Protein AF-A0ABD0QZX4-F1 (afdb_monomer_lite)

pLDDT: mean 75.94, std 17.07, range [38.81, 96.44]

Structure (mmCIF, N/CA/C/O backbone):
data_AF-A0ABD0QZX4-F1
#
_entry.id   AF-A0ABD0QZX4-F1
#
loop_
_atom_site.group_PDB
_atom_site.id
_atom_site.type_symbol
_atom_site.label_atom_id
_atom_site.label_alt_id
_atom_site.label_comp_id
_atom_site.label_asym_id
_atom_site.label_entity_id
_atom_site.label_seq_id
_atom_site.pdbx_PDB_ins_code
_atom_site.Cartn_x
_atom_site.Cartn_y
_atom_site.Cartn_z
_atom_site.occupancy
_atom_site.B_iso_or_equiv
_atom_site.auth_seq_id
_atom_site.auth_comp_id
_atom_site.auth_asym_id
_atom_site.auth_atom_id
_atom_site.pdbx_PDB_model_num
ATOM 1 N N . ASN A 1 1 ? 1.083 13.169 -5.360 1.00 82.81 1 ASN A N 1
ATOM 2 C CA . ASN A 1 1 ? 1.816 12.217 -6.219 1.00 82.81 1 ASN A CA 1
ATOM 3 C C . ASN A 1 1 ? 2.706 11.380 -5.317 1.00 82.81 1 ASN A C 1
ATOM 5 O O . ASN A 1 1 ? 3.220 11.950 -4.364 1.00 82.81 1 ASN A O 1
ATOM 9 N N . PHE A 1 2 ? 2.824 10.070 -5.530 1.00 86.94 2 PHE A N 1
ATOM 10 C CA . PHE A 1 2 ? 3.725 9.229 -4.727 1.00 86.94 2 PHE A CA 1
ATOM 11 C C . PHE A 1 2 ? 5.148 9.296 -5.322 1.00 86.94 2 PHE A C 1
ATOM 13 O O . PHE A 1 2 ? 5.250 9.236 -6.548 1.00 86.94 2 PHE A O 1
ATOM 20 N N . PRO A 1 3 ? 6.220 9.458 -4.521 1.00 90.94 3 PRO A N 1
ATOM 21 C CA . PRO A 1 3 ? 7.569 9.733 -5.030 1.00 90.94 3 PRO A CA 1
ATOM 22 C C . PRO A 1 3 ? 8.291 8.448 -5.478 1.00 90.94 3 PRO A C 1
ATOM 24 O O . PRO A 1 3 ? 9.248 8.000 -4.854 1.00 90.94 3 PRO A O 1
ATOM 27 N N . VAL A 1 4 ? 7.814 7.827 -6.562 1.00 87.38 4 VAL A N 1
ATOM 28 C CA . VAL A 1 4 ? 8.344 6.544 -7.070 1.00 87.38 4 VAL A CA 1
ATOM 29 C C . VAL A 1 4 ? 9.825 6.648 -7.436 1.00 87.38 4 VAL A C 1
ATOM 31 O O . VAL A 1 4 ? 10.614 5.815 -7.001 1.00 87.38 4 VAL A O 1
ATOM 34 N N . SER A 1 5 ? 10.202 7.685 -8.192 1.00 86.50 5 SER A N 1
ATOM 35 C CA . SER A 1 5 ? 11.585 7.919 -8.627 1.00 86.50 5 SER A CA 1
ATOM 36 C C . SER A 1 5 ? 12.594 7.969 -7.474 1.00 86.50 5 SER A C 1
ATOM 38 O O . SER A 1 5 ? 13.676 7.402 -7.589 1.00 86.50 5 SER A O 1
ATOM 40 N N . GLU A 1 6 ? 12.247 8.625 -6.364 1.00 89.44 6 GLU A N 1
ATOM 41 C CA . GLU A 1 6 ? 13.147 8.790 -5.213 1.00 89.44 6 GLU A CA 1
ATOM 42 C C . GLU A 1 6 ? 13.304 7.487 -4.419 1.00 89.44 6 GLU A C 1
ATOM 44 O O . GLU A 1 6 ? 14.388 7.184 -3.933 1.00 89.44 6 GLU A O 1
ATOM 49 N N . LEU A 1 7 ? 12.236 6.690 -4.318 1.00 89.06 7 LEU A N 1
ATOM 50 C CA . LEU A 1 7 ? 12.223 5.458 -3.527 1.00 89.06 7 LEU A CA 1
ATOM 51 C C . LEU A 1 7 ? 12.769 4.240 -4.277 1.00 89.06 7 LEU A C 1
ATOM 53 O O . LEU A 1 7 ? 13.150 3.261 -3.642 1.00 89.06 7 LEU A O 1
ATOM 57 N N . LEU A 1 8 ? 12.812 4.273 -5.611 1.00 84.44 8 LEU A N 1
ATOM 58 C CA . LEU A 1 8 ? 13.248 3.131 -6.417 1.00 84.44 8 LEU A CA 1
ATOM 59 C C . LEU A 1 8 ? 14.672 2.678 -6.064 1.00 84.44 8 LEU A C 1
ATOM 61 O O . LEU A 1 8 ? 14.925 1.477 -5.979 1.00 84.44 8 LEU A O 1
ATOM 65 N N . ALA A 1 9 ? 15.578 3.623 -5.802 1.00 83.62 9 ALA A N 1
ATOM 66 C CA . ALA A 1 9 ? 16.955 3.325 -5.407 1.00 83.62 9 ALA A CA 1
ATOM 67 C C . ALA A 1 9 ? 17.031 2.495 -4.111 1.00 83.62 9 ALA A C 1
ATOM 69 O O . ALA A 1 9 ? 17.865 1.601 -4.000 1.00 83.62 9 ALA A O 1
ATOM 70 N N . GLU A 1 10 ? 16.106 2.726 -3.178 1.00 87.19 10 GLU A N 1
ATOM 71 C CA . GLU A 1 10 ? 16.040 2.044 -1.879 1.00 87.19 10 GLU A CA 1
ATOM 72 C C . GLU A 1 10 ? 15.460 0.621 -1.974 1.00 87.19 10 GLU A C 1
ATOM 74 O O . GLU A 1 10 ? 15.506 -0.141 -1.011 1.00 87.19 10 GLU A O 1
ATOM 79 N N . THR A 1 11 ? 14.898 0.241 -3.127 1.00 81.75 11 THR A N 1
ATOM 80 C CA . THR A 1 11 ? 14.347 -1.110 -3.359 1.00 81.75 11 THR A CA 1
ATOM 81 C C . THR A 1 11 ? 15.353 -2.083 -3.975 1.00 81.75 11 THR A C 1
ATOM 83 O O . THR A 1 11 ? 15.028 -3.253 -4.186 1.00 81.75 11 THR A O 1
ATOM 86 N N . SER A 1 12 ? 16.574 -1.618 -4.252 1.00 80.69 12 SER A N 1
ATOM 87 C CA . SER A 1 12 ? 17.652 -2.443 -4.793 1.00 80.69 12 SER A CA 1
ATOM 88 C C . SER A 1 12 ? 18.091 -3.503 -3.781 1.00 80.69 12 SER A C 1
ATOM 90 O O . SER A 1 12 ? 18.452 -3.195 -2.647 1.00 80.69 12 SER A O 1
ATOM 92 N N . THR A 1 13 ? 18.079 -4.769 -4.196 1.00 82.50 13 THR A N 1
ATOM 93 C CA . THR A 1 13 ? 18.503 -5.905 -3.351 1.00 82.50 13 THR A CA 1
ATOM 94 C C . THR A 1 13 ? 19.906 -6.403 -3.699 1.00 82.50 13 THR A C 1
ATOM 96 O O . THR A 1 13 ? 20.422 -7.321 -3.064 1.00 82.50 13 THR A O 1
ATOM 99 N N . GLY A 1 14 ? 20.529 -5.816 -4.725 1.00 77.81 14 GLY A N 1
ATOM 100 C CA . GLY A 1 14 ? 21.844 -6.189 -5.244 1.00 77.81 14 GLY A CA 1
ATOM 101 C C . GLY A 1 14 ? 21.870 -7.474 -6.084 1.00 77.81 14 GLY A C 1
ATOM 102 O O . GLY A 1 14 ? 22.874 -7.736 -6.748 1.00 77.81 14 GLY A O 1
ATOM 103 N N . VAL A 1 15 ? 20.786 -8.260 -6.116 1.00 70.75 15 VAL A N 1
ATOM 104 C CA . VAL A 1 15 ? 20.677 -9.521 -6.883 1.00 70.75 15 VAL A CA 1
ATOM 105 C C . VAL A 1 15 ? 20.187 -9.327 -8.321 1.00 70.75 15 VAL A C 1
ATOM 107 O O . VAL A 1 15 ? 20.346 -10.218 -9.153 1.00 70.75 15 VAL A O 1
ATOM 110 N N . GLU A 1 16 ? 19.670 -8.149 -8.661 1.00 66.62 16 GLU A N 1
ATOM 111 C CA . GLU A 1 16 ? 19.227 -7.773 -10.011 1.00 66.62 16 GLU A CA 1
ATOM 112 C C . GLU A 1 16 ? 20.369 -7.666 -11.047 1.00 66.62 16 GLU A C 1
ATOM 114 O O . GLU A 1 16 ? 20.118 -7.603 -12.249 1.00 66.62 16 GLU A O 1
ATOM 119 N N . THR A 1 17 ? 21.629 -7.688 -10.599 1.00 54.66 17 THR A N 1
ATOM 120 C CA . THR A 1 17 ? 22.822 -7.418 -11.426 1.00 54.66 17 THR A CA 1
ATOM 121 C C . THR A 1 17 ? 23.287 -8.617 -12.275 1.00 54.66 17 THR A C 1
ATOM 123 O O . THR A 1 17 ? 24.172 -8.474 -13.114 1.00 54.66 17 THR A O 1
ATOM 126 N N . ALA A 1 18 ? 22.713 -9.812 -12.100 1.00 51.12 18 ALA A N 1
ATOM 127 C CA . ALA A 1 18 ? 23.265 -11.060 -12.645 1.00 51.12 18 ALA A CA 1
ATOM 128 C C . ALA A 1 18 ? 22.746 -11.492 -14.038 1.00 51.12 18 ALA A C 1
ATOM 130 O O . ALA A 1 18 ? 22.804 -12.677 -14.366 1.00 51.12 18 ALA A O 1
ATOM 131 N N . VAL A 1 19 ? 22.252 -10.574 -14.878 1.00 48.19 19 VAL A N 1
ATOM 132 C CA . VAL A 1 19 ? 21.923 -10.884 -16.286 1.00 48.19 19 VAL A CA 1
ATOM 133 C C . VAL A 1 19 ? 22.709 -10.002 -17.250 1.00 48.19 19 VAL A C 1
ATOM 135 O O . VAL A 1 19 ? 22.347 -8.883 -17.605 1.00 48.19 19 VAL A O 1
ATOM 138 N N . ASN A 1 20 ? 23.850 -10.546 -17.646 1.00 46.06 20 ASN A N 1
ATOM 139 C CA . ASN A 1 20 ? 24.814 -9.970 -18.561 1.00 46.06 20 ASN A CA 1
ATOM 140 C C . ASN A 1 20 ? 24.232 -9.845 -19.988 1.00 46.06 20 ASN A C 1
ATOM 142 O O . ASN A 1 20 ? 23.464 -10.695 -20.433 1.00 46.06 20 ASN A O 1
ATOM 146 N N . SER A 1 21 ? 24.753 -8.858 -20.728 1.00 45.69 21 SER A N 1
ATOM 147 C CA . SER A 1 21 ? 24.831 -8.784 -22.202 1.00 45.69 21 SER A CA 1
ATOM 148 C C . SER A 1 21 ? 23.712 -8.046 -22.968 1.00 45.69 21 SER A C 1
ATOM 150 O O . SER A 1 21 ? 22.670 -8.582 -23.326 1.00 45.69 21 SER A O 1
ATOM 152 N N . SER A 1 22 ? 24.041 -6.806 -23.355 1.00 43.44 22 SER A N 1
ATOM 153 C CA . SER A 1 22 ? 23.659 -6.101 -24.602 1.00 43.44 22 SER A CA 1
ATOM 154 C C . SER A 1 22 ? 22.191 -5.833 -24.972 1.00 43.44 22 SER A C 1
ATOM 156 O O . SER A 1 22 ? 21.971 -5.118 -25.947 1.00 43.44 22 SER A O 1
ATOM 158 N N . ALA A 1 23 ? 21.186 -6.283 -24.226 1.00 39.69 23 ALA A N 1
ATOM 159 C CA . ALA A 1 23 ? 19.791 -5.951 -24.519 1.00 39.69 23 ALA A CA 1
ATOM 160 C C . ALA A 1 23 ? 19.189 -5.083 -23.412 1.00 39.69 23 ALA A C 1
ATOM 162 O O . ALA A 1 23 ? 18.954 -5.542 -22.302 1.00 39.69 23 ALA A O 1
ATOM 163 N N . SER A 1 24 ? 18.929 -3.820 -23.760 1.00 38.81 24 SER A N 1
ATOM 164 C CA . SER A 1 24 ? 18.052 -2.882 -23.054 1.00 38.81 24 SER A CA 1
ATOM 165 C C . SER A 1 24 ? 18.321 -2.702 -21.557 1.00 38.81 24 SER A C 1
ATOM 167 O O . SER A 1 24 ? 17.810 -3.431 -20.713 1.00 38.81 24 SER A O 1
ATOM 169 N N . ARG A 1 25 ? 18.972 -1.580 -21.226 1.00 47.88 25 ARG A N 1
ATOM 170 C CA . ARG A 1 25 ? 18.600 -0.799 -20.042 1.00 47.88 25 ARG A CA 1
ATOM 171 C C . ARG A 1 25 ? 17.111 -0.473 -20.179 1.00 47.88 25 ARG A C 1
ATOM 173 O O . ARG A 1 25 ? 16.760 0.592 -20.679 1.00 47.88 25 ARG A O 1
ATOM 180 N N . SER A 1 26 ? 16.219 -1.399 -19.844 1.00 46.34 26 SER A N 1
ATOM 181 C CA . SER A 1 26 ? 14.845 -1.024 -19.582 1.00 46.34 26 SER A CA 1
ATOM 182 C C . SER A 1 26 ? 14.943 -0.213 -18.306 1.00 46.34 26 SER A C 1
ATOM 184 O O . SER A 1 26 ? 15.011 -0.772 -17.214 1.00 46.34 26 SER A O 1
ATOM 186 N N . SER A 1 27 ? 15.043 1.107 -18.448 1.00 54.03 27 SER A N 1
ATOM 187 C CA . SER A 1 27 ? 14.508 2.011 -17.448 1.00 54.03 27 SER A CA 1
ATOM 188 C C . SER A 1 27 ? 13.101 1.492 -17.191 1.00 54.03 27 SER A C 1
ATOM 190 O O . SER A 1 27 ? 12.223 1.715 -18.027 1.00 54.03 27 SER A O 1
ATOM 192 N N . SER A 1 28 ? 12.922 0.672 -16.151 1.00 57.62 28 SER A N 1
ATOM 193 C CA . SER A 1 28 ? 11.602 0.247 -15.712 1.00 57.62 28 SER A CA 1
ATOM 194 C C . SER A 1 28 ? 10.839 1.543 -15.574 1.00 57.62 28 SER A C 1
ATOM 196 O O . SER A 1 28 ? 11.221 2.397 -14.767 1.00 57.62 28 SER A O 1
ATOM 198 N N . SER A 1 29 ? 9.895 1.775 -16.482 1.00 65.88 29 SER A N 1
ATOM 199 C CA . SER A 1 29 ? 9.205 3.049 -16.479 1.00 65.88 29 SER A CA 1
ATOM 200 C C . SER A 1 29 ? 8.488 3.140 -15.136 1.00 65.88 29 SER A C 1
ATOM 202 O O . SER A 1 29 ? 8.121 2.109 -14.572 1.00 65.88 29 SER A O 1
ATOM 204 N N . GLU A 1 30 ? 8.270 4.337 -14.592 1.00 71.25 30 GLU A N 1
ATOM 205 C CA . GLU A 1 30 ? 7.547 4.465 -13.313 1.00 71.25 30 GLU A CA 1
ATOM 206 C C . GLU A 1 30 ? 6.189 3.733 -13.330 1.00 71.25 30 GLU A C 1
ATOM 208 O O . GLU A 1 30 ? 5.664 3.346 -12.292 1.00 71.25 30 GLU A O 1
ATOM 213 N N . LYS A 1 31 ? 5.643 3.498 -14.531 1.00 69.62 31 LYS A N 1
ATOM 214 C CA . LYS A 1 31 ? 4.402 2.764 -14.788 1.00 69.62 31 LYS A CA 1
ATOM 215 C C . LYS A 1 31 ? 4.528 1.248 -14.607 1.00 69.62 31 LYS A C 1
ATOM 217 O O . LYS A 1 31 ? 3.517 0.602 -14.345 1.00 69.62 31 LYS A O 1
ATOM 222 N N . ASP A 1 32 ? 5.729 0.692 -14.729 1.00 76.31 32 ASP A N 1
ATOM 223 C CA . ASP A 1 32 ? 6.009 -0.741 -14.587 1.00 76.31 32 ASP A CA 1
ATOM 224 C C . ASP A 1 32 ? 6.284 -1.155 -13.135 1.00 76.31 32 ASP A C 1
ATOM 226 O O . ASP A 1 32 ? 6.348 -2.346 -12.833 1.00 76.31 32 ASP A O 1
ATOM 230 N N . ILE A 1 33 ? 6.427 -0.179 -12.233 1.00 80.69 33 ILE A N 1
ATOM 231 C CA . ILE A 1 33 ? 6.715 -0.407 -10.819 1.00 80.69 33 ILE A CA 1
ATOM 232 C C . ILE A 1 33 ? 5.387 -0.562 -10.064 1.00 80.69 33 ILE A C 1
ATOM 234 O O . ILE A 1 33 ? 4.586 0.377 -10.030 1.00 80.69 33 ILE A O 1
ATOM 238 N N . PRO A 1 34 ? 5.115 -1.729 -9.456 1.00 82.31 34 PRO A N 1
ATOM 239 C CA . PRO A 1 34 ? 3.928 -1.913 -8.638 1.00 82.31 34 PRO A CA 1
ATOM 240 C C . PRO A 1 34 ? 4.085 -1.185 -7.300 1.00 82.31 34 PRO A C 1
ATOM 242 O O . PRO A 1 34 ? 5.121 -1.257 -6.642 1.00 82.31 34 PRO A O 1
ATOM 245 N N . ILE A 1 35 ? 3.020 -0.525 -6.864 1.00 86.50 35 ILE A N 1
ATOM 246 C CA . ILE A 1 35 ? 2.934 0.157 -5.575 1.00 86.50 35 ILE A CA 1
ATOM 247 C C . ILE A 1 35 ? 1.730 -0.411 -4.834 1.00 86.50 35 ILE A C 1
ATOM 249 O O . ILE A 1 35 ? 0.607 -0.408 -5.348 1.00 86.50 35 ILE A O 1
ATOM 253 N N . ILE A 1 36 ? 1.966 -0.879 -3.611 1.00 89.50 36 ILE A N 1
ATOM 254 C CA . ILE A 1 36 ? 0.932 -1.409 -2.725 1.00 89.50 36 ILE A CA 1
ATOM 255 C C . ILE A 1 36 ? 0.737 -0.416 -1.582 1.00 89.50 36 ILE A C 1
ATOM 257 O O . ILE A 1 36 ? 1.610 -0.242 -0.734 1.00 89.50 36 ILE A O 1
ATOM 261 N N . PHE A 1 37 ? -0.422 0.236 -1.540 1.00 91.94 37 PHE A N 1
ATOM 262 C CA . PHE A 1 37 ? -0.825 1.071 -0.414 1.00 91.94 37 PHE A CA 1
ATOM 263 C C . PHE A 1 37 ? -1.564 0.211 0.613 1.00 91.94 37 PHE A C 1
ATOM 265 O O . PHE A 1 37 ? -2.585 -0.400 0.295 1.00 91.94 37 PHE A O 1
ATOM 272 N N . ILE A 1 38 ? -1.078 0.202 1.855 1.00 93.88 38 ILE A N 1
ATOM 273 C CA . ILE A 1 38 ? -1.700 -0.495 2.986 1.00 93.88 38 ILE A CA 1
ATOM 274 C C . ILE A 1 38 ? -2.208 0.564 3.964 1.00 93.88 38 ILE A C 1
ATOM 276 O O . ILE A 1 38 ? -1.423 1.282 4.580 1.00 93.88 38 ILE A O 1
ATOM 280 N N . HIS A 1 39 ? -3.527 0.679 4.108 1.00 96.12 39 HIS A N 1
ATOM 281 C CA . HIS A 1 39 ? -4.146 1.659 4.998 1.00 96.12 39 HIS A CA 1
ATOM 282 C C . HIS A 1 39 ? -4.833 0.972 6.190 1.00 96.12 39 HIS A C 1
ATOM 284 O O . HIS A 1 39 ? -5.790 0.221 5.976 1.00 96.12 39 HIS A O 1
ATOM 290 N N . PRO A 1 40 ? -4.400 1.214 7.441 1.00 95.94 40 PRO A N 1
ATOM 291 C CA . PRO A 1 40 ? -5.074 0.670 8.615 1.00 95.94 40 PRO A CA 1
ATOM 292 C C . PRO A 1 40 ? -6.466 1.286 8.782 1.00 95.94 40 PRO A C 1
ATOM 294 O O . PR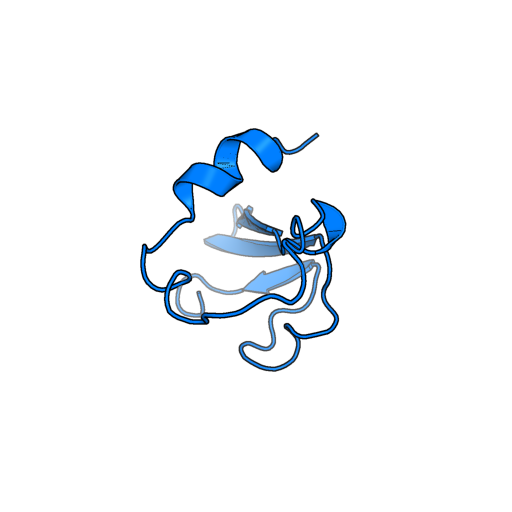O A 1 40 ? -6.653 2.495 8.665 1.00 95.94 40 PRO A O 1
ATOM 297 N N . LEU A 1 41 ? -7.451 0.451 9.098 1.00 95.94 41 LEU A N 1
ATOM 298 C CA . LEU A 1 41 ? -8.819 0.862 9.393 1.00 95.94 41 LEU A CA 1
ATOM 299 C C . LEU A 1 41 ? -9.067 0.856 10.904 1.00 95.94 41 LEU A C 1
ATOM 301 O O . LEU A 1 41 ? -8.466 0.083 11.649 1.00 95.94 41 LEU A O 1
ATOM 305 N N . LYS A 1 42 ? -10.042 1.654 11.356 1.00 96.44 42 LYS A N 1
ATOM 306 C CA . LYS A 1 42 ? -10.475 1.693 12.76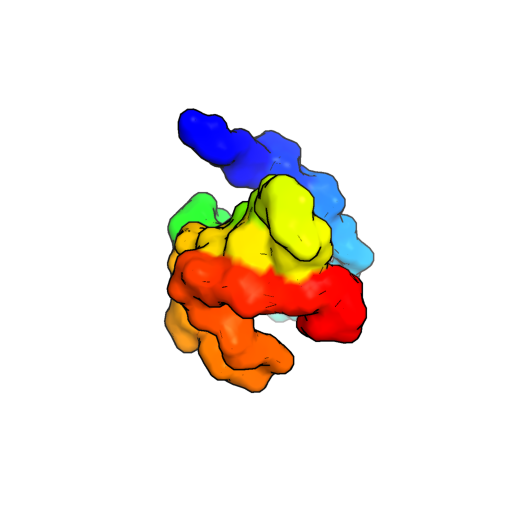9 1.00 96.44 42 LYS A CA 1
ATOM 307 C C . LYS A 1 42 ? -10.946 0.332 13.299 1.00 96.44 42 LYS A C 1
ATOM 309 O O . LYS A 1 42 ? -10.926 0.100 14.499 1.00 96.44 42 LYS A O 1
ATOM 314 N N . THR A 1 43 ? -11.349 -0.569 12.405 1.00 95.19 43 THR A N 1
ATOM 315 C CA . THR A 1 43 ? -11.755 -1.947 12.713 1.00 95.19 43 THR A CA 1
ATOM 316 C C . THR A 1 43 ? -10.575 -2.877 13.018 1.00 95.19 43 THR A C 1
ATOM 318 O O . THR A 1 43 ? -10.783 -4.036 13.362 1.00 95.19 43 THR A O 1
ATOM 321 N N . GLY A 1 44 ? -9.333 -2.406 12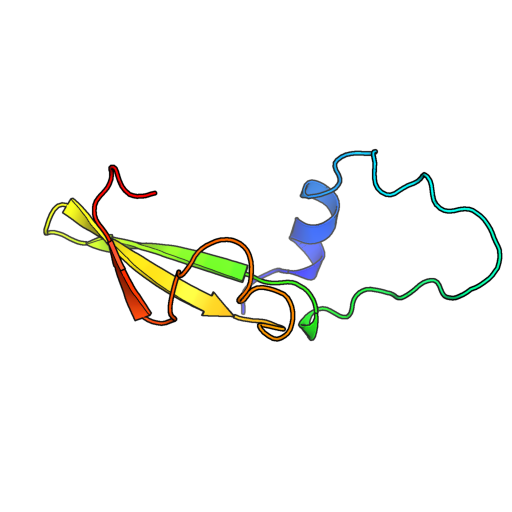.868 1.00 94.19 44 GLY A N 1
ATOM 322 C CA . GLY A 1 44 ? -8.129 -3.226 12.998 1.00 94.19 44 GLY A CA 1
ATOM 323 C C . 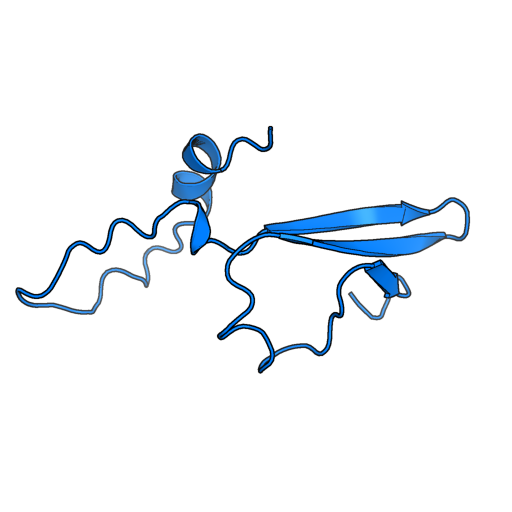GLY A 1 44 ? -7.802 -4.063 11.758 1.00 94.19 44 GLY A C 1
ATOM 324 O O . GLY A 1 44 ? -6.895 -4.891 11.832 1.00 94.19 44 GLY A O 1
ATOM 325 N N . LEU A 1 45 ? -8.527 -3.852 10.655 1.00 95.44 45 LEU A N 1
ATOM 326 C CA . LEU A 1 45 ? -8.264 -4.415 9.328 1.00 95.44 45 LEU A CA 1
ATOM 327 C C . LEU A 1 45 ? -7.366 -3.480 8.503 1.00 95.44 45 LEU A C 1
ATOM 329 O O . LEU A 1 45 ? -7.152 -2.328 8.881 1.00 95.44 45 LEU A O 1
ATOM 333 N N . PHE A 1 46 ? -6.897 -3.948 7.349 1.00 95.75 46 PHE A N 1
ATOM 334 C CA . PHE A 1 46 ? -6.152 -3.148 6.379 1.00 95.75 46 PHE A CA 1
ATOM 335 C C . PHE A 1 46 ? -6.904 -3.048 5.058 1.00 95.75 46 PHE A C 1
ATOM 337 O O . PHE A 1 46 ? -7.395 -4.052 4.554 1.00 95.75 46 PHE A O 1
ATOM 344 N N . ARG A 1 47 ? -6.966 -1.849 4.476 1.00 94.75 47 ARG A N 1
ATOM 345 C CA . ARG A 1 47 ? -7.393 -1.635 3.090 1.00 94.75 47 ARG A CA 1
ATOM 346 C C . ARG A 1 47 ? -6.167 -1.646 2.184 1.00 94.75 47 ARG A C 1
ATOM 348 O O . ARG A 1 47 ? -5.246 -0.860 2.402 1.00 94.75 47 ARG A O 1
ATOM 355 N N . ILE A 1 48 ? -6.189 -2.508 1.179 1.00 92.25 48 ILE A N 1
ATOM 356 C CA . ILE A 1 48 ? -5.154 -2.648 0.159 1.00 92.25 48 ILE A CA 1
ATOM 357 C C . ILE A 1 48 ? -5.583 -1.861 -1.075 1.00 92.25 48 ILE A C 1
ATOM 359 O O . ILE A 1 48 ? -6.722 -1.990 -1.519 1.00 92.25 48 ILE A O 1
ATOM 363 N N . LYS A 1 49 ? -4.686 -1.045 -1.626 1.00 90.81 49 LYS A N 1
ATOM 364 C CA . LYS A 1 49 ? -4.861 -0.407 -2.935 1.00 90.81 49 LYS A CA 1
ATOM 365 C C . LYS A 1 49 ? -3.625 -0.645 -3.786 1.00 90.81 49 LYS A C 1
ATOM 367 O O . LYS A 1 49 ? -2.508 -0.433 -3.316 1.00 90.81 49 LYS A O 1
ATOM 372 N N . LEU A 1 50 ? -3.830 -1.062 -5.026 1.00 87.31 50 LEU A N 1
ATOM 373 C CA . LEU A 1 50 ? -2.764 -1.364 -5.975 1.00 87.31 50 LEU A CA 1
ATOM 374 C C . LEU A 1 50 ? -2.647 -0.241 -7.011 1.00 87.31 50 LEU A C 1
ATOM 376 O O . LEU A 1 50 ? -3.644 0.324 -7.457 1.00 87.31 50 LEU A O 1
ATOM 380 N N . HIS A 1 51 ? -1.421 0.101 -7.391 1.00 85.31 51 HIS A N 1
ATOM 381 C CA . HIS A 1 51 ? -1.120 1.061 -8.455 1.00 85.31 51 HIS A CA 1
ATOM 382 C C . HIS A 1 51 ? 0.061 0.535 -9.278 1.00 85.31 51 HIS A C 1
ATOM 384 O O . HIS A 1 51 ? 0.990 -0.030 -8.713 1.00 85.31 51 HIS A O 1
ATOM 390 N N . GLY A 1 52 ? 0.042 0.733 -10.597 1.00 79.81 52 GLY A N 1
ATOM 391 C CA . GLY A 1 52 ? 1.143 0.372 -11.502 1.00 79.81 52 GLY A CA 1
ATOM 392 C C . GLY A 1 52 ? 0.806 -0.835 -12.378 1.00 79.81 52 GLY A C 1
ATOM 393 O O . GLY A 1 52 ? -0.349 -1.265 -12.434 1.00 79.81 52 GLY A O 1
ATOM 394 N N . ALA A 1 53 ? 1.790 -1.373 -13.101 1.00 68.69 53 ALA A N 1
ATOM 395 C CA . ALA A 1 53 ? 1.592 -2.480 -14.036 1.00 68.69 53 ALA A CA 1
ATOM 396 C C . ALA A 1 53 ? 1.204 -3.793 -13.325 1.00 68.69 53 ALA A C 1
ATOM 398 O O . ALA A 1 53 ? 2.035 -4.624 -12.967 1.00 68.69 53 ALA A O 1
ATOM 399 N N . MET A 1 54 ? -0.102 -4.024 -13.192 1.00 62.81 54 MET A N 1
ATOM 400 C CA . MET A 1 54 ? -0.691 -5.225 -12.577 1.00 62.81 54 MET A CA 1
ATOM 401 C C . MET A 1 54 ? -0.588 -6.495 -13.447 1.00 62.81 54 MET A C 1
ATOM 403 O O . MET A 1 54 ? -0.955 -7.579 -12.999 1.00 62.81 54 MET A O 1
ATOM 407 N N . GLY A 1 55 ? -0.089 -6.395 -14.687 1.00 62.09 55 GLY A N 1
ATOM 408 C CA . GLY A 1 55 ? -0.159 -7.473 -15.684 1.00 62.09 55 GLY A CA 1
ATOM 409 C C . GLY A 1 55 ? 0.509 -8.789 -15.264 1.00 62.09 55 GLY A C 1
ATOM 410 O O . GLY A 1 55 ? -0.082 -9.850 -15.439 1.00 62.09 55 GLY A O 1
ATOM 411 N N . LYS A 1 56 ? 1.713 -8.738 -14.677 1.00 57.44 56 LYS A N 1
ATOM 412 C CA . LYS A 1 56 ? 2.487 -9.935 -14.274 1.00 57.44 56 LYS A CA 1
ATOM 413 C C . LYS A 1 56 ? 2.346 -10.294 -12.784 1.00 57.44 56 LYS A C 1
ATOM 415 O O . LYS A 1 56 ? 2.813 -11.347 -12.367 1.00 57.44 56 LYS A O 1
ATOM 420 N N . PHE A 1 57 ? 1.693 -9.440 -11.989 1.00 56.94 57 PHE A N 1
ATOM 421 C CA . PHE A 1 57 ? 1.577 -9.580 -10.529 1.00 56.94 57 PHE A CA 1
ATOM 422 C C . PHE A 1 57 ? 0.352 -10.375 -10.056 1.00 56.94 57 PHE A C 1
ATOM 424 O O . PHE A 1 57 ? 0.313 -10.776 -8.896 1.00 56.94 57 PHE A O 1
ATOM 431 N N . ASN A 1 58 ? -0.599 -10.695 -10.944 1.00 52.94 58 ASN A N 1
ATOM 432 C CA . ASN A 1 58 ? -1.742 -11.566 -10.621 1.00 52.94 58 ASN A CA 1
ATOM 433 C C . ASN A 1 58 ? -1.347 -12.990 -10.166 1.00 52.94 58 ASN A C 1
ATOM 435 O O . ASN A 1 58 ? -2.219 -13.769 -9.794 1.00 52.94 58 ASN A O 1
ATOM 439 N N . MET A 1 59 ? -0.062 -13.361 -10.220 1.00 51.31 59 MET 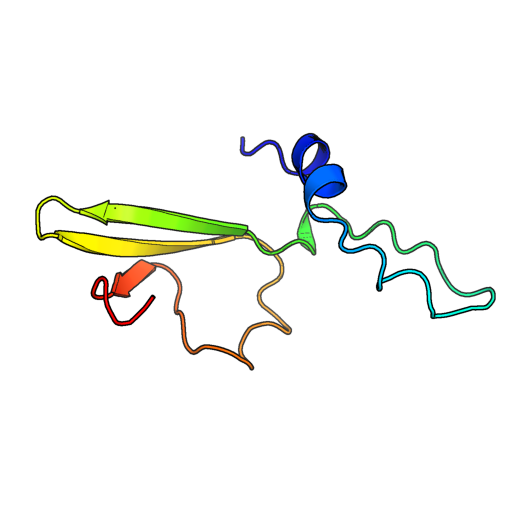A N 1
ATOM 440 C CA . MET A 1 59 ? 0.383 -14.747 -10.072 1.00 51.31 59 MET A CA 1
ATOM 441 C C . MET A 1 59 ? 0.857 -15.161 -8.674 1.00 51.31 59 MET A C 1
ATOM 443 O O . MET A 1 59 ? 0.992 -16.363 -8.466 1.00 51.31 59 MET A O 1
ATOM 447 N N . VAL A 1 60 ? 1.124 -14.248 -7.727 1.00 52.75 60 VAL A N 1
ATOM 448 C CA . VAL A 1 60 ? 1.821 -14.658 -6.481 1.00 52.75 60 VAL A CA 1
ATOM 449 C C . VAL A 1 60 ? 1.056 -14.387 -5.184 1.00 52.75 60 VAL A C 1
ATOM 451 O O . VAL A 1 60 ? 1.237 -15.142 -4.237 1.00 52.75 60 VAL A O 1
ATOM 454 N N . ILE A 1 61 ? 0.121 -13.437 -5.115 1.00 59.59 61 ILE A N 1
ATOM 455 C CA . ILE A 1 61 ? -0.819 -13.321 -3.981 1.00 59.59 61 ILE A CA 1
ATOM 456 C C . ILE A 1 61 ? -2.136 -12.751 -4.534 1.00 59.59 61 ILE A C 1
ATOM 458 O O . ILE A 1 61 ? -2.068 -11.772 -5.277 1.00 59.59 61 ILE A O 1
ATOM 462 N N . PRO A 1 62 ? -3.330 -13.293 -4.207 1.00 66.56 62 PRO A N 1
ATOM 463 C CA . PRO A 1 62 ? -4.606 -12.802 -4.733 1.00 66.56 62 PRO A CA 1
ATOM 464 C C . PRO A 1 62 ? -5.032 -11.493 -4.045 1.00 66.56 62 PRO A C 1
ATOM 466 O O . PRO A 1 62 ? -6.177 -11.351 -3.618 1.00 66.56 62 PRO A O 1
ATOM 469 N N . LEU A 1 63 ? -4.114 -1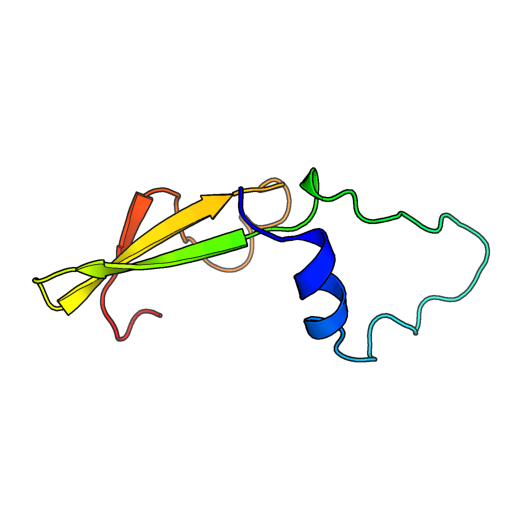0.538 -3.859 1.00 66.50 63 LEU A N 1
ATOM 470 C CA . LEU A 1 63 ? -4.505 -9.222 -3.387 1.00 66.50 63 LEU A CA 1
ATOM 471 C C . LEU A 1 63 ? -5.211 -8.497 -4.532 1.00 66.50 63 LEU A C 1
ATOM 473 O O . LEU A 1 63 ? -4.599 -8.181 -5.546 1.00 66.50 63 LEU A O 1
ATOM 477 N N . VAL A 1 64 ? -6.512 -8.265 -4.376 1.00 75.94 64 VAL A N 1
ATOM 478 C CA . VAL A 1 64 ? -7.314 -7.484 -5.323 1.00 75.94 64 VAL A CA 1
ATOM 479 C C . VAL A 1 64 ? -7.278 -6.014 -4.905 1.00 75.94 64 VAL A C 1
ATOM 481 O O . VAL A 1 64 ? -7.217 -5.704 -3.711 1.00 75.94 64 VAL A O 1
ATOM 484 N N . ASP A 1 65 ? -7.315 -5.098 -5.875 1.00 81.38 65 ASP A N 1
ATOM 485 C CA . ASP A 1 65 ? -7.462 -3.674 -5.575 1.00 81.38 65 ASP A CA 1
ATOM 486 C C . ASP A 1 65 ? -8.704 -3.425 -4.703 1.00 81.38 65 ASP A C 1
ATOM 488 O O . ASP A 1 65 ? -9.739 -4.079 -4.849 1.00 81.38 65 ASP A O 1
ATOM 492 N N . ASN A 1 66 ? -8.582 -2.489 -3.766 1.00 84.62 66 ASN A N 1
ATOM 493 C CA . ASN A 1 66 ? -9.579 -2.162 -2.745 1.00 84.62 66 ASN A CA 1
ATOM 494 C C . ASN A 1 66 ? -9.967 -3.301 -1.786 1.00 84.62 66 ASN A C 1
ATOM 496 O O . ASN A 1 66 ? -10.942 -3.158 -1.038 1.00 84.62 66 ASN A O 1
ATOM 500 N N . MET A 1 67 ? -9.221 -4.406 -1.740 1.00 90.38 67 MET A N 1
ATOM 501 C CA . MET A 1 67 ? -9.498 -5.475 -0.786 1.00 90.38 67 MET A CA 1
ATOM 502 C C . MET A 1 67 ? -9.295 -5.012 0.662 1.00 90.38 67 MET A C 1
ATOM 504 O O . MET A 1 67 ? -8.416 -4.205 0.969 1.00 90.38 67 MET A O 1
ATOM 508 N N . VAL A 1 68 ? -10.099 -5.559 1.576 1.00 92.00 68 VAL A N 1
ATOM 509 C CA . VAL A 1 68 ? -9.918 -5.394 3.020 1.00 92.00 68 VAL A CA 1
ATOM 510 C C . VAL A 1 68 ? -9.465 -6.721 3.621 1.00 92.00 68 VAL A C 1
ATOM 512 O O . VAL A 1 68 ? -10.164 -7.722 3.498 1.00 92.00 68 VAL A O 1
ATOM 515 N N . VAL A 1 69 ? -8.304 -6.728 4.275 1.00 92.62 69 VAL A N 1
ATOM 516 C CA . VAL A 1 69 ? -7.679 -7.931 4.845 1.00 92.62 69 VAL A CA 1
ATOM 517 C C . VAL A 1 69 ? -7.463 -7.821 6.345 1.00 92.62 69 VAL A C 1
ATOM 519 O O . VAL A 1 69 ? -7.382 -6.731 6.916 1.00 92.62 69 VAL A O 1
ATOM 522 N N . SER A 1 70 ? -7.359 -8.978 6.998 1.00 94.19 70 SER A N 1
ATOM 523 C CA . SER A 1 70 ? -6.958 -9.058 8.400 1.00 94.19 70 SER A CA 1
ATOM 524 C C . SER A 1 70 ? -5.457 -8.806 8.564 1.00 94.19 70 SER A C 1
ATOM 526 O O . SER A 1 70 ? -4.684 -8.990 7.628 1.00 94.19 70 SER A O 1
ATOM 528 N N . ARG A 1 71 ? -5.026 -8.484 9.790 1.00 89.44 71 ARG A N 1
ATOM 529 C CA . ARG A 1 71 ? -3.597 -8.328 10.111 1.00 89.44 71 ARG A CA 1
ATOM 530 C C . ARG A 1 71 ? -2.766 -9.599 9.966 1.00 89.44 71 ARG A C 1
ATOM 532 O O . ARG A 1 71 ? -1.560 -9.489 9.896 1.00 89.44 71 ARG A O 1
ATOM 539 N N . ARG A 1 72 ? -3.385 -10.782 10.039 1.00 91.19 72 ARG A N 1
ATOM 540 C CA . ARG A 1 72 ? -2.672 -12.071 9.952 1.00 91.19 72 ARG A CA 1
ATOM 541 C C . ARG A 1 72 ? -2.543 -12.573 8.516 1.00 91.19 72 ARG A C 1
ATOM 543 O O . ARG A 1 72 ? -1.843 -13.544 8.274 1.00 91.19 72 ARG A O 1
ATOM 550 N N . SER A 1 73 ? -3.304 -11.976 7.603 1.00 84.88 73 SER A N 1
ATOM 551 C CA . SER A 1 73 ? -3.331 -12.334 6.184 1.00 84.88 73 SER A CA 1
ATOM 552 C C . SER A 1 73 ? -2.319 -11.533 5.362 1.00 84.88 73 SER A C 1
ATOM 554 O O . SER A 1 73 ? -2.186 -11.789 4.169 1.00 84.88 73 SER A O 1
ATOM 556 N N . LEU A 1 74 ? -1.676 -10.550 5.994 1.00 80.50 74 LEU A N 1
ATOM 557 C CA . LEU A 1 74 ? -0.623 -9.691 5.473 1.00 80.50 74 LEU A CA 1
ATOM 558 C C . LEU A 1 74 ? 0.624 -9.914 6.330 1.00 80.50 74 LEU A C 1
ATOM 560 O O . LEU A 1 74 ? 1.723 -9.948 5.746 1.00 80.50 74 LEU A O 1
#

Organism: Cirrhinus mrigala (NCBI:txid683832)

Foldseek 3Di:
DDPLVVCVVVPDPVPVPPDDDDDDPPPCDSQQDKDWDWDQDPVQKTFIAIGHDCPPVCPDDVDDGRDIGHPVSD

InterPro domains:
  IPR039930 Ral GTPase-activating protein subunit beta [PTHR21344] (1-74)

Radius of gyration: 15.44 Å; chains: 1; bounding box: 37×27×38 Å

Sequence (74 aa):
NFPVSELLAETSTGVETAVNSSASRSSSSEKDIPIIFIHPLKTGLFRIKLHGAMGKFNMVIPLVDNMVVSRRSL

Secondary structure (DSSP, 8-state):
---HHHHHGGG--SGGG---SSS------GGGS-EEEEEE-TTS-EEEEEES-TTTGGGT----TT-EE-TT--